Protein AF-A0AAW6X377-F1 (afdb_monomer)

pLDDT: mean 82.07, std 14.18, range [40.88, 97.62]

Structure (mmCIF, N/CA/C/O backbone):
data_AF-A0AAW6X377-F1
#
_entry.id   AF-A0AAW6X377-F1
#
loop_
_atom_site.group_PDB
_atom_site.id
_atom_site.type_symbol
_atom_site.label_atom_id
_atom_site.label_alt_id
_atom_site.label_comp_id
_atom_site.label_asym_id
_atom_site.label_entity_id
_atom_site.label_seq_id
_atom_site.pdbx_PDB_ins_code
_atom_site.Cartn_x
_atom_site.Cartn_y
_atom_site.Cartn_z
_atom_site.occupancy
_atom_site.B_iso_or_equiv
_atom_site.auth_seq_id
_atom_site.auth_comp_id
_atom_site.auth_asym_id
_atom_site.auth_atom_id
_atom_site.pdbx_PDB_model_num
ATOM 1 N N . LEU A 1 1 ? -1.324 -17.113 -1.314 1.00 47.09 1 LEU A N 1
ATOM 2 C CA . LEU A 1 1 ? -0.930 -15.745 -0.900 1.00 47.09 1 LEU A CA 1
ATOM 3 C C . LEU A 1 1 ? -1.063 -15.524 0.612 1.00 47.09 1 LEU A C 1
ATOM 5 O O . LEU A 1 1 ? -0.049 -15.296 1.254 1.00 47.09 1 LEU A O 1
ATOM 9 N N . CYS A 1 2 ? -2.251 -15.704 1.210 1.00 40.88 2 CYS A N 1
ATOM 10 C CA . CYS A 1 2 ? -2.455 -15.575 2.668 1.00 40.88 2 CYS 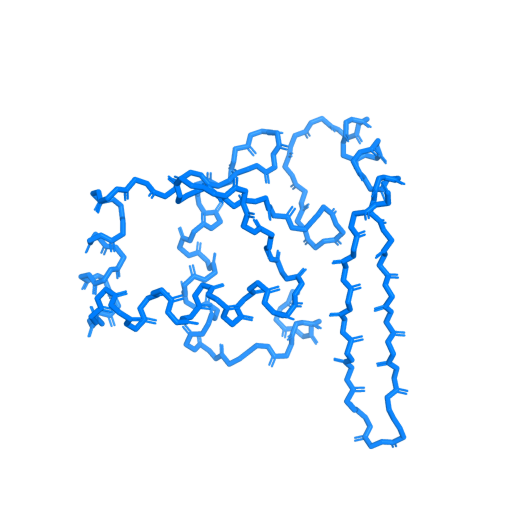A CA 1
ATOM 11 C C . CYS A 1 2 ? -1.621 -16.542 3.531 1.00 40.88 2 CYS A C 1
ATOM 13 O O . CYS A 1 2 ? -1.259 -16.186 4.646 1.00 40.88 2 CYS A O 1
ATOM 15 N N . ALA A 1 3 ? -1.291 -17.733 3.018 1.00 48.38 3 ALA A N 1
ATOM 16 C CA . ALA A 1 3 ? -0.425 -18.689 3.716 1.00 48.38 3 ALA A CA 1
ATOM 17 C C . ALA A 1 3 ? 1.057 -18.263 3.743 1.00 48.38 3 ALA A C 1
ATOM 19 O O . ALA A 1 3 ? 1.790 -18.661 4.639 1.00 48.38 3 ALA A O 1
ATOM 20 N N . VAL A 1 4 ? 1.488 -17.443 2.775 1.00 54.16 4 VAL A N 1
ATOM 21 C CA . VAL A 1 4 ? 2.893 -17.031 2.613 1.00 54.16 4 VAL A CA 1
ATOM 22 C C . VAL A 1 4 ? 3.202 -15.799 3.460 1.00 54.16 4 VAL A C 1
ATOM 24 O O . VAL A 1 4 ? 4.271 -15.715 4.047 1.00 54.16 4 VAL A O 1
ATOM 27 N N . THR A 1 5 ? 2.262 -14.855 3.571 1.00 63.94 5 THR A N 1
ATOM 28 C CA . THR A 1 5 ? 2.523 -13.569 4.235 1.00 63.94 5 THR A CA 1
ATOM 29 C C . THR A 1 5 ? 2.238 -13.557 5.737 1.00 63.94 5 THR A C 1
ATOM 31 O O . THR A 1 5 ? 2.616 -12.590 6.387 1.00 63.94 5 THR A O 1
ATOM 34 N N . LYS A 1 6 ? 1.554 -14.571 6.303 1.00 73.75 6 LYS A N 1
ATOM 35 C CA . LYS A 1 6 ? 1.112 -14.628 7.723 1.00 73.75 6 LYS A CA 1
ATOM 36 C C . LYS A 1 6 ? 0.459 -13.324 8.238 1.00 73.75 6 LYS A C 1
ATOM 38 O O . LYS A 1 6 ? 0.399 -13.082 9.440 1.00 73.75 6 LYS A O 1
ATOM 43 N N . ALA A 1 7 ? -0.043 -12.475 7.336 1.00 76.69 7 ALA A N 1
ATOM 44 C CA . ALA A 1 7 ? -0.602 -11.175 7.682 1.00 76.69 7 ALA A CA 1
ATOM 45 C C . ALA A 1 7 ? -1.934 -11.341 8.440 1.00 76.69 7 ALA A C 1
ATOM 47 O O . ALA A 1 7 ? -2.743 -12.186 8.043 1.00 76.69 7 ALA A O 1
ATOM 48 N N . PRO A 1 8 ? -2.209 -10.537 9.485 1.00 85.25 8 PRO A N 1
ATOM 49 C CA . PRO A 1 8 ? -3.531 -10.466 10.101 1.00 85.25 8 PRO A CA 1
ATOM 50 C C . PRO A 1 8 ? -4.617 -10.101 9.085 1.00 85.25 8 PRO A C 1
ATOM 52 O O . PRO A 1 8 ? -4.355 -9.368 8.129 1.00 85.25 8 PRO A O 1
ATOM 55 N N . ASP A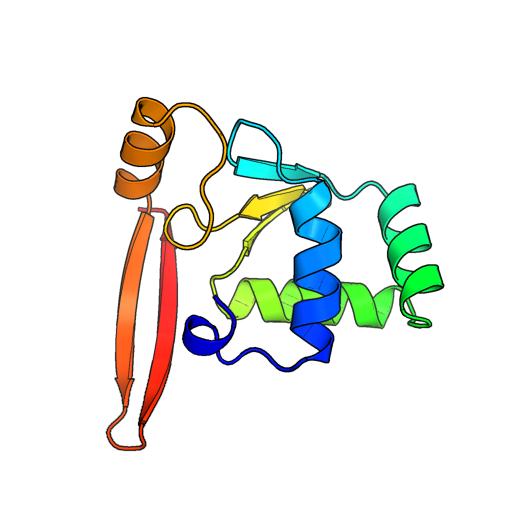 1 9 ? -5.853 -10.545 9.315 1.00 86.88 9 ASP A N 1
ATOM 56 C CA . ASP A 1 9 ? -6.964 -10.316 8.376 1.00 86.88 9 ASP A CA 1
ATOM 57 C C . ASP A 1 9 ? -7.218 -8.825 8.116 1.00 86.88 9 ASP A C 1
ATOM 59 O O . ASP A 1 9 ? -7.411 -8.406 6.979 1.00 86.88 9 ASP A O 1
ATOM 63 N N . SER A 1 10 ? -7.024 -7.991 9.137 1.00 88.12 10 SER A N 1
ATOM 64 C CA . SER A 1 10 ? -7.118 -6.534 9.026 1.00 88.12 10 SER A CA 1
ATOM 65 C C . SER A 1 10 ? -6.109 -5.904 8.049 1.00 88.12 10 SER A C 1
ATOM 67 O O . SER A 1 10 ? -6.397 -4.850 7.468 1.00 88.12 10 SER A O 1
ATOM 69 N N . LEU A 1 11 ? -4.935 -6.518 7.856 1.00 90.25 11 LEU A N 1
ATOM 70 C CA . LEU A 1 11 ? -3.962 -6.120 6.833 1.00 90.25 11 LEU A CA 1
ATOM 71 C C . LEU A 1 11 ? -4.338 -6.676 5.461 1.00 90.25 11 LEU A C 1
ATOM 73 O O . LEU A 1 11 ? -4.141 -5.986 4.462 1.00 90.25 11 LEU A O 1
ATOM 77 N N . LYS A 1 12 ? -4.897 -7.892 5.406 1.00 90.19 12 LYS A N 1
ATOM 78 C CA . LYS A 1 12 ? -5.356 -8.509 4.154 1.00 90.19 12 LYS A CA 1
ATOM 79 C C . LYS A 1 12 ? -6.458 -7.683 3.500 1.00 90.19 12 LYS A C 1
ATOM 81 O O . LYS A 1 12 ? -6.387 -7.452 2.298 1.00 90.19 12 LYS A O 1
ATOM 86 N N . ASP A 1 13 ? -7.408 -7.172 4.279 1.00 92.94 13 ASP A N 1
ATOM 87 C CA . ASP A 1 13 ? -8.487 -6.323 3.761 1.00 92.94 13 ASP A CA 1
ATOM 88 C C . ASP A 1 13 ? -7.940 -5.074 3.060 1.00 92.94 13 ASP A C 1
ATOM 90 O O . ASP A 1 13 ? -8.348 -4.732 1.948 1.00 92.94 13 ASP A O 1
ATOM 94 N N . VAL A 1 14 ? -6.958 -4.411 3.683 1.00 94.44 14 VAL A N 1
ATOM 95 C CA . VAL A 1 14 ? -6.275 -3.258 3.081 1.00 94.44 14 VAL A 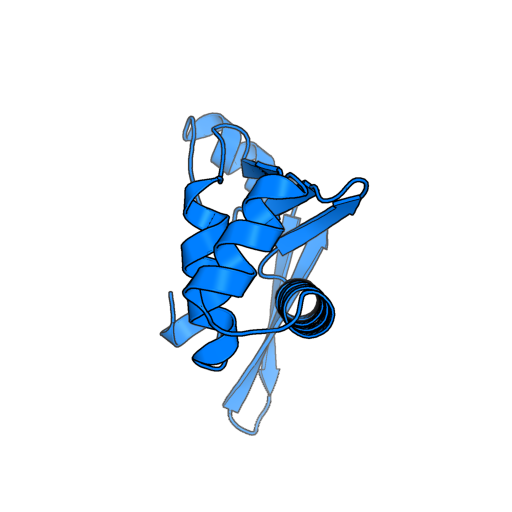CA 1
ATOM 96 C C . VAL A 1 14 ? -5.513 -3.689 1.833 1.00 94.44 14 VAL A C 1
ATOM 98 O O . VAL A 1 14 ? -5.656 -3.053 0.792 1.00 94.44 14 VAL A O 1
ATOM 101 N N . LEU A 1 15 ? -4.746 -4.778 1.917 1.00 92.31 15 LEU A N 1
ATOM 102 C CA . LEU A 1 15 ? -3.946 -5.309 0.816 1.00 92.31 15 LEU A CA 1
ATOM 103 C C . LEU A 1 15 ? -4.804 -5.595 -0.425 1.00 92.31 15 LEU A C 1
ATOM 105 O O . LEU A 1 15 ? -4.479 -5.142 -1.520 1.00 92.31 15 LEU A O 1
ATOM 109 N N . PHE A 1 16 ? -5.930 -6.291 -0.266 1.00 91.88 16 PHE A N 1
ATOM 110 C CA . PHE A 1 16 ? -6.820 -6.597 -1.383 1.00 91.88 16 PHE A CA 1
ATOM 111 C C . PHE A 1 16 ? -7.416 -5.338 -2.012 1.00 91.88 16 PHE A C 1
ATOM 113 O O . PHE A 1 16 ? -7.532 -5.264 -3.234 1.00 91.88 16 PHE A O 1
ATOM 120 N N . LEU A 1 17 ? -7.757 -4.325 -1.212 1.00 94.62 17 LEU A N 1
ATOM 121 C CA . LEU A 1 17 ? -8.283 -3.065 -1.735 1.00 94.62 17 LEU A CA 1
ATOM 122 C C . LEU A 1 17 ? -7.226 -2.256 -2.494 1.00 94.62 17 LEU A C 1
ATOM 124 O O . LEU A 1 17 ? -7.549 -1.666 -3.527 1.00 94.62 17 LEU A O 1
ATOM 128 N N . ILE A 1 18 ? -5.975 -2.227 -2.031 1.00 93.94 18 ILE A N 1
ATOM 129 C CA . ILE A 1 18 ? -4.911 -1.477 -2.715 1.00 93.94 18 ILE A CA 1
ATOM 130 C C . ILE A 1 18 ? -4.414 -2.194 -3.974 1.00 93.94 18 ILE A C 1
ATOM 132 O O . ILE A 1 18 ? -4.168 -1.532 -4.976 1.00 93.94 18 ILE A O 1
ATOM 136 N N . LEU A 1 19 ? -4.376 -3.532 -3.991 1.00 91.75 19 LEU A N 1
ATOM 137 C CA . LEU A 1 19 ? -3.954 -4.311 -5.165 1.00 91.75 19 LEU A CA 1
ATOM 138 C C . LEU A 1 19 ? -4.868 -4.112 -6.379 1.00 91.75 19 LEU A C 1
ATOM 140 O O . LEU A 1 19 ? -4.437 -4.282 -7.514 1.00 91.75 19 LEU A O 1
ATOM 144 N N . ARG A 1 20 ? -6.113 -3.668 -6.180 1.00 91.31 20 ARG A N 1
ATOM 145 C CA . ARG A 1 20 ? -7.004 -3.259 -7.283 1.00 91.31 20 ARG A CA 1
ATOM 146 C C . ARG A 1 20 ? -6.473 -2.059 -8.070 1.00 91.31 20 ARG A C 1
ATOM 148 O O . ARG A 1 20 ? -6.941 -1.809 -9.179 1.00 91.31 20 ARG A O 1
ATOM 155 N N . LYS A 1 21 ? -5.548 -1.298 -7.483 1.00 93.94 21 LYS A N 1
ATOM 156 C CA . LYS A 1 21 ? -4.847 -0.165 -8.096 1.00 93.94 21 LYS A CA 1
ATOM 157 C C . LYS A 1 21 ? -3.432 -0.511 -8.550 1.00 93.94 21 LYS A C 1
ATOM 159 O O . LYS A 1 21 ? -2.756 0.398 -9.008 1.00 93.94 21 LYS A O 1
ATOM 164 N N . LEU A 1 22 ? -3.021 -1.779 -8.453 1.00 92.12 22 LEU A N 1
ATOM 165 C CA . LEU A 1 22 ? -1.766 -2.243 -9.033 1.00 92.12 22 LEU A CA 1
ATOM 166 C C . LEU A 1 22 ? -1.793 -1.978 -10.533 1.00 92.12 22 LEU A C 1
ATOM 168 O O . LEU A 1 22 ? -2.675 -2.496 -11.214 1.00 92.12 22 LEU A O 1
ATOM 172 N N . ASP A 1 23 ? -0.887 -1.163 -11.037 1.00 89.50 23 ASP A N 1
ATOM 173 C CA . ASP A 1 23 ? -0.780 -0.867 -12.456 1.00 89.50 23 ASP A CA 1
ATOM 174 C C . ASP A 1 23 ? 0.028 -1.939 -13.206 1.00 89.50 23 ASP A C 1
ATOM 176 O O . ASP A 1 23 ? 0.277 -3.037 -12.703 1.00 89.50 23 ASP A O 1
ATOM 180 N N . TYR A 1 24 ? 0.341 -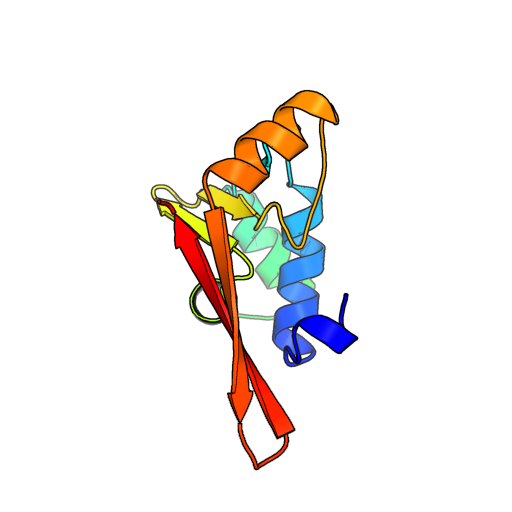1.657 -14.468 1.00 86.31 24 TYR A N 1
ATOM 181 C CA . TYR A 1 24 ? 1.072 -2.580 -15.330 1.00 86.31 24 TYR A CA 1
ATOM 182 C C . TYR A 1 24 ? 2.568 -2.654 -15.004 1.00 86.31 24 TYR A C 1
ATOM 184 O O . TYR A 1 24 ? 3.205 -3.646 -15.346 1.00 86.31 24 TYR A O 1
ATOM 192 N N . ASP A 1 25 ? 3.106 -1.624 -14.355 1.00 84.75 25 ASP A N 1
ATOM 193 C CA . ASP A 1 25 ? 4.525 -1.502 -14.032 1.00 84.75 25 ASP A CA 1
ATOM 194 C C . ASP A 1 25 ? 4.827 -1.961 -12.593 1.00 84.75 25 ASP A C 1
ATOM 196 O O . ASP A 1 25 ? 5.984 -2.011 -12.186 1.00 84.75 25 ASP A O 1
ATOM 200 N N . GLY A 1 26 ? 3.804 -2.378 -11.840 1.00 87.94 26 GLY A N 1
ATOM 201 C CA . GLY A 1 26 ? 3.946 -2.938 -10.497 1.00 87.94 26 GLY A CA 1
ATOM 202 C C . GLY A 1 26 ? 3.753 -1.919 -9.372 1.00 87.94 26 GLY A C 1
ATOM 203 O O . GLY A 1 26 ? 4.004 -2.241 -8.209 1.00 87.94 26 GLY A O 1
ATOM 204 N N . TYR A 1 27 ? 3.266 -0.719 -9.684 1.00 91.88 27 TYR A N 1
ATOM 205 C CA . TYR A 1 27 ? 3.049 0.357 -8.724 1.00 91.88 27 TYR A CA 1
ATOM 206 C C . TYR A 1 27 ? 1.577 0.503 -8.340 1.00 91.88 27 TYR A C 1
ATOM 208 O O . TYR A 1 27 ? 0.649 0.069 -9.022 1.00 91.88 27 TYR A O 1
ATOM 216 N N . ILE A 1 28 ? 1.358 1.095 -7.174 1.00 94.88 28 ILE A N 1
ATOM 217 C CA . ILE A 1 28 ? 0.061 1.323 -6.555 1.00 94.88 28 ILE A CA 1
ATOM 218 C C . ILE A 1 28 ? 0.010 2.784 -6.114 1.00 94.88 28 ILE A C 1
ATOM 220 O O . ILE A 1 28 ? 0.486 3.147 -5.036 1.00 94.88 28 ILE A O 1
ATOM 224 N N . ALA A 1 29 ? -0.641 3.621 -6.918 1.00 94.62 29 ALA A N 1
ATOM 225 C CA . ALA A 1 29 ? -0.879 5.019 -6.581 1.00 94.62 29 ALA A CA 1
ATOM 226 C C . ALA A 1 29 ? -2.167 5.180 -5.748 1.00 94.62 29 ALA A C 1
ATOM 228 O O . ALA A 1 29 ? -3.293 5.009 -6.234 1.00 94.62 29 ALA A O 1
ATOM 229 N N . LEU A 1 30 ? -2.026 5.552 -4.472 1.00 95.00 30 LEU A N 1
ATOM 230 C CA . LEU A 1 30 ? -3.148 5.768 -3.556 1.00 95.00 30 LEU A CA 1
ATOM 231 C C . LEU A 1 30 ? -3.481 7.255 -3.428 1.00 95.00 30 LEU A C 1
ATOM 233 O O . LEU A 1 30 ? -3.054 7.934 -2.491 1.00 95.00 30 LEU A O 1
ATOM 237 N N . SER A 1 31 ? -4.330 7.758 -4.328 1.00 93.81 31 SER A N 1
ATOM 238 C CA . SER A 1 31 ? -4.847 9.129 -4.222 1.00 93.81 31 SER A CA 1
ATOM 239 C C . SER A 1 31 ? -5.577 9.372 -2.893 1.00 93.81 31 SER A C 1
ATOM 241 O O . SER A 1 31 ? -6.175 8.467 -2.303 1.00 93.81 31 SER A O 1
ATOM 243 N N . THR A 1 32 ? -5.598 10.626 -2.433 1.00 93.94 32 THR A N 1
ATOM 244 C CA . THR A 1 32 ? -6.306 11.014 -1.199 1.00 93.94 32 THR A CA 1
ATOM 245 C C . THR A 1 32 ? -7.784 10.621 -1.229 1.00 93.94 32 THR A C 1
ATOM 247 O O . THR A 1 32 ? -8.334 10.203 -0.210 1.00 93.94 32 THR A O 1
ATOM 250 N N . ARG A 1 33 ? -8.428 10.699 -2.402 1.00 95.31 33 ARG A N 1
ATOM 251 C CA . ARG A 1 33 ? -9.812 10.247 -2.598 1.00 95.31 33 ARG A CA 1
ATOM 252 C C . ARG A 1 33 ? -9.946 8.749 -2.328 1.00 95.31 33 ARG A C 1
ATOM 254 O O . ARG A 1 33 ? -10.813 8.350 -1.558 1.00 95.31 33 ARG A O 1
ATOM 261 N N . TYR A 1 34 ? -9.058 7.942 -2.904 1.00 95.69 34 TYR A N 1
ATOM 262 C CA . TYR A 1 34 ? -9.110 6.488 -2.769 1.00 95.69 34 TYR A CA 1
ATOM 263 C C . TYR A 1 34 ? -8.825 6.026 -1.333 1.00 95.69 34 TYR A C 1
ATOM 265 O O . TYR A 1 34 ? -9.505 5.140 -0.825 1.00 95.69 34 TYR A O 1
ATOM 273 N N . ARG A 1 35 ? -7.904 6.684 -0.614 1.00 95.38 35 ARG A N 1
ATOM 274 C CA . ARG A 1 35 ? -7.681 6.402 0.818 1.00 95.38 35 ARG A CA 1
ATOM 275 C C . ARG A 1 35 ? -8.928 6.668 1.664 1.00 95.38 35 ARG A C 1
ATOM 277 O O . ARG A 1 35 ? -9.260 5.857 2.527 1.00 95.38 35 ARG A O 1
ATOM 284 N N . LYS A 1 36 ? -9.656 7.758 1.388 1.00 96.50 36 LYS A N 1
ATOM 285 C CA . LYS A 1 36 ? -10.939 8.051 2.052 1.00 96.50 36 LYS A CA 1
ATOM 286 C C . LYS A 1 36 ? -12.002 6.995 1.736 1.00 96.50 36 LYS A C 1
ATOM 288 O O . LYS A 1 36 ? -12.735 6.598 2.637 1.00 96.50 36 LYS A O 1
ATOM 293 N N . GLU A 1 37 ? -12.068 6.518 0.493 1.00 97.00 37 GLU A N 1
ATOM 294 C CA . GLU A 1 37 ? -12.967 5.424 0.100 1.00 97.00 37 GLU A CA 1
ATOM 295 C C . GLU A 1 37 ? -12.636 4.124 0.848 1.00 97.00 37 GLU A C 1
ATOM 297 O O . GLU A 1 37 ? -13.537 3.518 1.422 1.00 97.00 37 GLU A O 1
ATOM 302 N N . ILE A 1 38 ? -11.356 3.739 0.936 1.00 96.62 38 ILE A N 1
ATOM 303 C CA . ILE A 1 38 ? -10.911 2.572 1.720 1.00 96.62 38 ILE A CA 1
ATOM 304 C C . ILE A 1 38 ? -11.311 2.719 3.192 1.00 96.62 38 ILE A C 1
ATOM 306 O O . ILE A 1 38 ? -11.872 1.794 3.775 1.00 96.62 38 ILE A O 1
ATOM 310 N N . CYS A 1 39 ? -11.061 3.887 3.791 1.00 97.56 39 CYS A N 1
ATOM 311 C CA . CYS A 1 39 ? -11.437 4.159 5.178 1.00 97.56 39 CYS A CA 1
ATOM 312 C C . CYS A 1 39 ? -12.944 3.994 5.406 1.00 97.56 39 CYS A C 1
ATOM 314 O O . CYS A 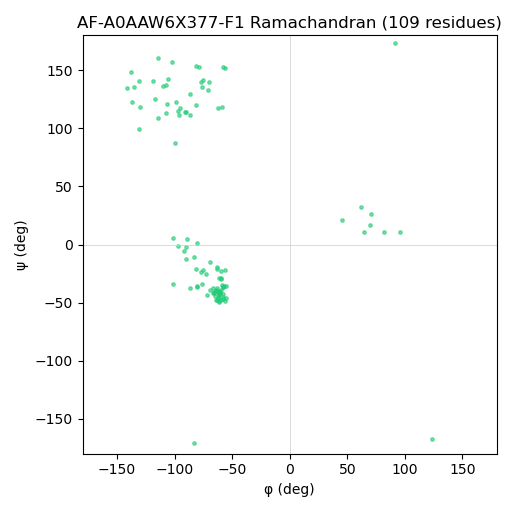1 39 ? -13.346 3.382 6.393 1.00 97.56 39 CYS A O 1
ATOM 316 N N . LYS A 1 40 ? -13.771 4.488 4.475 1.00 97.62 40 LYS A N 1
ATOM 317 C CA . LYS A 1 40 ? -15.230 4.340 4.525 1.00 97.62 40 LYS A CA 1
ATOM 318 C C . LYS A 1 40 ? -15.661 2.877 4.400 1.00 97.62 40 LYS A C 1
ATOM 320 O O . LYS A 1 40 ? -16.518 2.447 5.161 1.00 97.62 40 LYS A O 1
ATOM 325 N N . LEU A 1 41 ? -15.069 2.124 3.470 1.00 96.88 41 LEU A N 1
ATOM 326 C CA . LEU A 1 41 ? -15.390 0.709 3.244 1.00 96.88 41 LEU A CA 1
ATOM 327 C C . LEU A 1 41 ? -15.042 -0.167 4.450 1.00 96.88 41 LEU A C 1
ATOM 329 O O . LEU A 1 41 ? -15.798 -1.071 4.784 1.00 96.88 41 LEU A O 1
ATOM 333 N N . LEU A 1 42 ? -13.911 0.109 5.098 1.00 95.56 42 LEU A N 1
ATOM 334 C CA . LEU A 1 42 ? -13.424 -0.671 6.235 1.00 95.56 42 LEU A CA 1
ATOM 335 C C . LEU A 1 42 ? -13.892 -0.132 7.596 1.00 95.56 42 LEU A C 1
ATOM 337 O O . LEU A 1 42 ? -13.582 -0.734 8.620 1.00 95.56 42 LEU A O 1
ATOM 341 N N . GLY A 1 43 ? -14.580 1.013 7.634 1.00 96.69 43 GLY A N 1
ATOM 342 C CA . GLY A 1 43 ? -1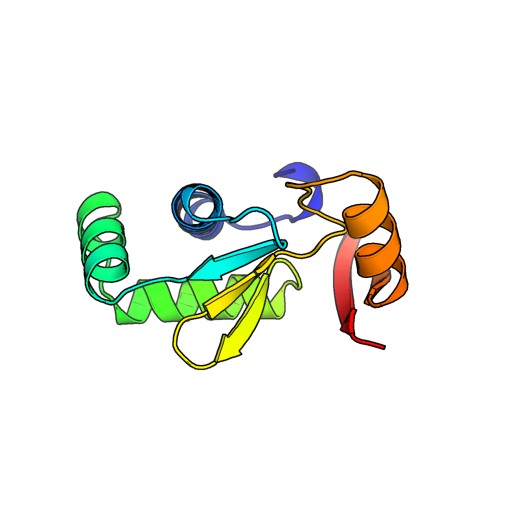4.990 1.661 8.883 1.00 96.69 43 GLY A CA 1
ATOM 343 C C . GLY A 1 43 ? -13.814 2.093 9.772 1.00 96.69 43 GLY A C 1
ATOM 344 O O . GLY A 1 43 ? -13.928 2.068 10.995 1.00 96.69 43 GLY A O 1
ATOM 345 N N . ILE A 1 44 ? -12.672 2.470 9.184 1.00 97.12 44 ILE A N 1
ATOM 346 C CA . ILE A 1 44 ? -11.445 2.839 9.916 1.00 97.12 44 ILE A CA 1
ATOM 347 C C . ILE A 1 44 ? -11.068 4.310 9.722 1.00 97.12 44 ILE A C 1
ATOM 349 O O . ILE A 1 44 ? -11.460 4.956 8.754 1.00 97.12 44 ILE A O 1
ATOM 353 N N . LYS A 1 45 ? -10.246 4.844 10.633 1.00 96.88 45 LYS A N 1
ATOM 354 C CA . LYS A 1 45 ? -9.646 6.180 10.492 1.00 96.88 45 LYS A CA 1
ATOM 355 C C . LYS A 1 45 ? -8.457 6.141 9.525 1.00 96.88 45 LYS A C 1
ATOM 357 O O . LYS A 1 45 ? -7.749 5.138 9.450 1.00 96.88 45 LYS A O 1
ATOM 362 N N . ASP A 1 46 ? -8.164 7.267 8.875 1.00 95.25 46 ASP A N 1
ATOM 363 C CA . ASP A 1 46 ? -7.023 7.389 7.948 1.00 95.25 46 ASP A CA 1
ATOM 364 C C . ASP A 1 46 ? -5.678 7.071 8.627 1.00 95.25 46 ASP A C 1
ATOM 366 O O . ASP A 1 46 ? -4.839 6.387 8.047 1.00 95.25 46 ASP A O 1
ATOM 370 N N . GLY A 1 47 ? -5.502 7.452 9.898 1.00 96.12 47 GLY A N 1
ATOM 371 C CA . GLY A 1 47 ? -4.324 7.057 10.681 1.00 96.12 47 GLY A CA 1
ATOM 372 C C . GLY A 1 47 ? -4.181 5.536 10.826 1.00 96.12 47 GLY A C 1
ATOM 373 O O . GLY A 1 47 ? -3.087 4.999 10.681 1.00 96.12 47 GLY A O 1
ATOM 374 N N . THR A 1 48 ? -5.290 4.817 11.023 1.00 96.50 48 THR A N 1
ATOM 375 C CA . THR A 1 48 ? -5.293 3.347 11.072 1.00 96.50 48 THR A CA 1
ATOM 376 C C . THR A 1 48 ? -4.921 2.749 9.718 1.00 96.50 48 THR A C 1
ATOM 378 O O . THR A 1 48 ? -4.134 1.808 9.675 1.00 96.50 48 THR A O 1
ATOM 381 N N . LEU A 1 49 ? -5.436 3.301 8.613 1.00 96.50 49 LEU A N 1
ATOM 382 C CA . LEU A 1 49 ? -5.063 2.866 7.265 1.00 96.50 49 LEU A CA 1
ATOM 383 C C . LEU A 1 49 ? -3.557 3.037 7.021 1.00 96.50 49 LEU A C 1
ATOM 385 O O . LEU A 1 49 ? -2.903 2.094 6.583 1.00 96.50 49 LEU A O 1
ATOM 389 N N . ARG A 1 50 ? -2.991 4.203 7.355 1.00 94.31 50 ARG A N 1
ATOM 390 C CA . ARG A 1 50 ? -1.550 4.470 7.207 1.00 94.31 50 ARG A CA 1
ATOM 391 C C . ARG A 1 50 ? -0.698 3.521 8.040 1.00 94.31 50 ARG A C 1
ATOM 393 O O . ARG A 1 50 ? 0.282 2.993 7.526 1.00 94.31 50 ARG A O 1
ATOM 400 N N . ASN A 1 51 ? -1.102 3.238 9.278 1.00 95.31 51 ASN A N 1
ATOM 401 C CA . ASN A 1 51 ? -0.401 2.269 10.121 1.00 95.31 51 ASN A CA 1
ATOM 402 C C . ASN A 1 51 ? -0.418 0.867 9.502 1.00 95.31 51 ASN A C 1
ATOM 404 O O . ASN A 1 51 ? 0.601 0.185 9.507 1.00 95.31 51 ASN A O 1
ATOM 408 N N . ARG A 1 52 ? -1.544 0.449 8.913 1.00 95.19 52 ARG A N 1
ATOM 409 C CA . ARG A 1 52 ? -1.643 -0.841 8.214 1.00 95.19 52 ARG A CA 1
ATOM 410 C C . ARG A 1 52 ? -0.770 -0.887 6.957 1.00 95.19 52 ARG A C 1
ATOM 412 O O . ARG A 1 52 ? -0.095 -1.887 6.738 1.00 95.19 52 ARG A O 1
ATOM 419 N N . LEU A 1 53 ? -0.728 0.189 6.167 1.00 94.31 53 LEU A N 1
ATOM 420 C CA . LEU A 1 53 ? 0.180 0.311 5.015 1.00 94.31 53 LEU A CA 1
ATOM 421 C C . LEU A 1 53 ? 1.649 0.242 5.448 1.00 94.31 53 LEU A C 1
ATOM 423 O O . LEU A 1 53 ? 2.442 -0.464 4.833 1.00 94.31 53 LEU A O 1
ATOM 427 N N . TYR A 1 54 ? 1.995 0.910 6.549 1.00 93.31 54 TYR A N 1
ATOM 428 C CA . TYR A 1 54 ? 3.326 0.827 7.141 1.00 93.31 54 TYR A CA 1
ATOM 429 C C . TYR A 1 54 ? 3.667 -0.604 7.581 1.00 93.31 54 TYR A C 1
ATOM 431 O O . TYR A 1 54 ? 4.754 -1.091 7.284 1.00 93.31 54 TYR A O 1
ATOM 439 N N . SER A 1 55 ? 2.735 -1.321 8.219 1.00 92.44 55 SER A N 1
ATOM 440 C CA . SER A 1 55 ? 2.930 -2.734 8.570 1.00 92.44 55 SER A CA 1
ATOM 441 C C . SER A 1 55 ? 3.137 -3.618 7.339 1.00 92.44 55 SER A C 1
ATOM 443 O O . SER A 1 55 ? 4.070 -4.413 7.333 1.00 92.44 55 SER A O 1
ATOM 445 N N . LEU A 1 56 ? 2.325 -3.457 6.286 1.00 90.69 56 LEU A N 1
ATOM 446 C CA . LEU A 1 56 ? 2.508 -4.177 5.018 1.00 90.69 56 LEU A CA 1
ATOM 447 C C . LEU A 1 56 ? 3.890 -3.908 4.413 1.00 90.69 56 LEU A C 1
ATOM 449 O O . LEU A 1 56 ? 4.509 -4.822 3.868 1.00 90.69 56 LEU A O 1
ATOM 453 N N . SER A 1 57 ? 4.387 -2.678 4.550 1.00 90.94 57 SER A N 1
ATOM 454 C CA . SER A 1 57 ? 5.709 -2.321 4.057 1.00 90.94 57 SER A CA 1
ATOM 455 C C . SER A 1 57 ? 6.840 -2.927 4.879 1.00 90.94 57 SER A C 1
ATOM 457 O O . SER A 1 57 ? 7.744 -3.541 4.321 1.00 90.94 57 SER A O 1
ATOM 459 N N . LYS A 1 58 ? 6.731 -2.900 6.212 1.00 87.50 58 LYS A N 1
ATOM 460 C CA . LYS A 1 58 ? 7.671 -3.585 7.112 1.00 87.50 58 LYS A CA 1
ATOM 461 C C . LYS A 1 58 ? 7.726 -5.101 6.870 1.00 87.50 58 LYS A C 1
ATOM 463 O O . LYS A 1 58 ? 8.752 -5.721 7.117 1.00 87.50 58 LYS A O 1
ATOM 468 N N . MET A 1 59 ? 6.630 -5.694 6.398 1.00 85.94 59 MET A N 1
ATOM 469 C CA . MET A 1 59 ? 6.552 -7.113 6.031 1.00 85.94 59 MET A CA 1
ATOM 470 C C . MET A 1 59 ? 7.129 -7.427 4.638 1.00 85.94 59 MET A C 1
ATOM 472 O O . MET A 1 59 ? 7.033 -8.569 4.196 1.00 85.94 59 MET A O 1
ATOM 476 N N . GLY A 1 60 ? 7.655 -6.434 3.912 1.00 84.75 60 GLY A N 1
ATOM 477 C CA . GLY A 1 60 ? 8.190 -6.617 2.562 1.00 84.75 60 GLY A CA 1
ATOM 478 C C . GLY A 1 60 ? 7.124 -6.912 1.503 1.00 84.75 60 GLY A C 1
ATOM 479 O O . GLY A 1 60 ? 7.447 -7.408 0.430 1.00 84.75 60 GLY A O 1
ATOM 480 N N . ILE A 1 61 ? 5.841 -6.651 1.784 1.00 88.62 61 ILE A N 1
ATOM 481 C CA . ILE A 1 61 ? 4.745 -6.917 0.836 1.00 88.62 61 ILE A CA 1
ATOM 482 C C . ILE A 1 61 ? 4.645 -5.793 -0.202 1.00 88.62 61 ILE A C 1
ATOM 484 O O . ILE A 1 61 ? 4.354 -6.048 -1.372 1.00 88.62 61 ILE A O 1
ATOM 488 N N . ILE A 1 62 ? 4.891 -4.559 0.241 1.00 91.25 62 ILE A N 1
ATOM 489 C CA . ILE A 1 62 ? 4.932 -3.349 -0.583 1.00 91.25 62 ILE A CA 1
ATOM 490 C C . ILE A 1 62 ? 6.113 -2.467 -0.152 1.00 91.25 62 ILE A C 1
ATOM 492 O O . ILE A 1 62 ? 6.444 -2.416 1.029 1.00 91.25 62 ILE A O 1
ATOM 496 N N . ALA A 1 63 ? 6.723 -1.724 -1.062 1.00 90.94 63 ALA A N 1
ATOM 497 C CA . ALA A 1 63 ? 7.724 -0.707 -0.744 1.00 90.94 63 ALA A CA 1
ATOM 498 C C . ALA A 1 63 ? 7.116 0.685 -0.942 1.00 90.94 63 ALA A C 1
ATOM 500 O O . ALA A 1 63 ? 6.373 0.901 -1.891 1.00 90.94 63 ALA A O 1
ATOM 501 N N . SER A 1 64 ? 7.367 1.626 -0.030 1.00 91.31 64 SER A N 1
ATOM 502 C CA . SER A 1 64 ? 6.895 3.009 -0.184 1.00 91.31 64 SER A CA 1
ATOM 503 C C . SER A 1 64 ? 7.838 3.785 -1.100 1.00 91.31 64 SER A C 1
ATOM 505 O O . SER A 1 64 ? 8.983 4.005 -0.724 1.00 91.31 64 SER A O 1
ATOM 507 N N . CYS A 1 65 ? 7.333 4.296 -2.222 1.00 88.81 65 CYS A N 1
ATOM 508 C CA . CYS A 1 65 ? 8.093 5.139 -3.156 1.00 88.81 65 CYS A CA 1
ATOM 509 C C . CYS A 1 65 ? 7.982 6.642 -2.823 1.00 88.81 65 CYS A C 1
ATOM 511 O O . CYS A 1 65 ? 8.595 7.486 -3.468 1.00 88.81 65 CYS A O 1
ATOM 513 N N . GLY A 1 66 ? 7.199 6.994 -1.794 1.00 83.75 66 GLY A N 1
ATOM 514 C CA . GLY A 1 66 ? 6.858 8.381 -1.464 1.00 83.75 66 GLY A CA 1
ATOM 515 C C . GLY A 1 66 ? 5.562 8.827 -2.146 1.00 83.75 66 GLY A C 1
ATOM 516 O O . GLY A 1 66 ? 4.940 8.076 -2.884 1.00 83.75 66 GLY A O 1
ATOM 517 N N . GLY A 1 67 ? 5.053 10.021 -1.826 1.00 83.88 67 GLY A N 1
ATOM 518 C CA . GLY A 1 67 ? 3.895 10.593 -2.539 1.00 83.88 67 GLY A CA 1
ATOM 519 C C . GLY A 1 67 ? 2.548 9.847 -2.420 1.00 83.88 67 GLY A C 1
ATOM 520 O O . GLY A 1 67 ? 1.587 10.230 -3.084 1.00 83.88 67 GLY A O 1
ATOM 521 N N . ASN A 1 68 ? 2.419 8.859 -1.523 1.00 88.38 68 ASN A N 1
ATOM 522 C CA . ASN A 1 68 ? 1.326 7.864 -1.477 1.00 88.38 68 ASN A CA 1
ATOM 523 C C . ASN A 1 68 ? 1.353 6.837 -2.620 1.00 88.38 68 ASN A C 1
ATOM 525 O O . ASN A 1 68 ? 0.312 6.285 -2.985 1.00 88.38 68 ASN A O 1
ATOM 529 N N . GLU A 1 69 ? 2.533 6.585 -3.161 1.00 93.38 69 GLU A N 1
ATOM 530 C CA . GLU A 1 69 ? 2.804 5.532 -4.120 1.00 93.38 69 GLU A CA 1
ATOM 531 C C . GLU A 1 69 ? 3.569 4.391 -3.453 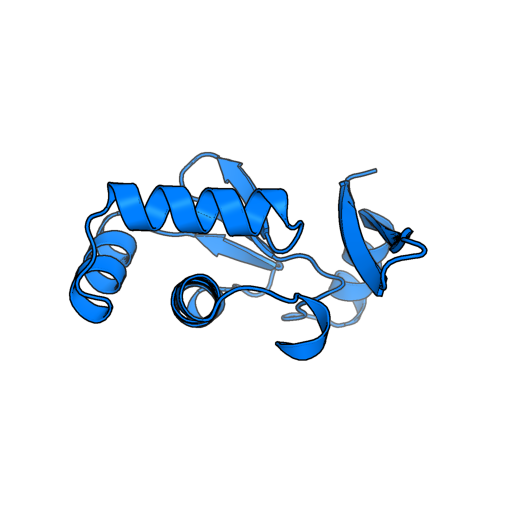1.00 93.38 69 GLU A C 1
ATOM 533 O O . GLU A 1 69 ? 4.416 4.602 -2.577 1.00 93.38 69 GLU A O 1
ATOM 538 N N . TYR A 1 70 ? 3.223 3.173 -3.854 1.00 94.31 70 TYR A N 1
ATOM 539 C CA . TYR A 1 70 ? 3.827 1.959 -3.338 1.00 94.31 70 TYR A CA 1
ATOM 540 C C . TYR A 1 70 ? 4.154 1.008 -4.477 1.00 94.31 70 TYR A C 1
ATOM 542 O O . TYR A 1 70 ? 3.299 0.757 -5.318 1.00 94.31 70 TYR A O 1
ATOM 550 N N . GLN A 1 71 ? 5.337 0.415 -4.466 1.00 91.12 71 GLN A N 1
ATOM 551 C CA . GLN A 1 71 ? 5.676 -0.685 -5.357 1.00 91.12 71 GLN A CA 1
ATOM 552 C C . GLN A 1 71 ? 5.245 -2.003 -4.717 1.00 91.12 71 GLN A C 1
ATOM 554 O O . GLN A 1 71 ? 5.532 -2.264 -3.546 1.00 91.12 71 GLN A O 1
ATOM 559 N N . ALA A 1 72 ? 4.519 -2.836 -5.453 1.00 90.88 72 ALA A N 1
ATOM 560 C CA . ALA A 1 72 ? 4.200 -4.180 -4.998 1.00 90.88 72 ALA A CA 1
ATOM 561 C C . ALA A 1 72 ? 5.432 -5.075 -5.131 1.00 90.88 72 ALA A C 1
ATOM 563 O O . ALA A 1 72 ? 6.154 -4.993 -6.119 1.00 90.88 72 ALA A O 1
ATOM 564 N N . ASN A 1 73 ? 5.653 -5.966 -4.166 1.00 86.25 73 ASN A N 1
ATOM 565 C CA . ASN A 1 73 ? 6.765 -6.905 -4.255 1.00 86.25 73 ASN A CA 1
ATOM 566 C C . ASN A 1 73 ? 6.598 -7.825 -5.489 1.00 86.25 73 ASN A C 1
ATOM 568 O O . ASN A 1 73 ? 5.645 -8.617 -5.511 1.00 86.25 73 ASN A O 1
ATOM 572 N N . PRO A 1 74 ? 7.519 -7.792 -6.474 1.00 83.94 74 PRO A N 1
ATOM 573 C CA . PRO A 1 74 ? 7.393 -8.547 -7.727 1.00 83.94 74 PRO A CA 1
ATOM 574 C C . PRO A 1 74 ? 7.532 -10.072 -7.549 1.00 83.94 74 PRO A C 1
ATOM 576 O O . PRO A 1 74 ? 7.157 -10.862 -8.427 1.00 83.94 74 PRO A O 1
ATOM 579 N N . ASN A 1 75 ? 8.049 -10.519 -6.398 1.00 80.62 75 ASN A N 1
ATOM 580 C CA . ASN A 1 75 ? 8.094 -11.932 -6.014 1.00 80.62 75 ASN A CA 1
ATOM 581 C C . ASN A 1 75 ? 6.758 -12.426 -5.434 1.00 80.62 75 ASN A C 1
ATOM 583 O O . ASN A 1 75 ? 6.485 -13.626 -5.451 1.00 80.62 75 ASN A O 1
ATOM 587 N N . LEU A 1 76 ? 5.909 -11.516 -4.944 1.00 80.50 76 LEU A N 1
ATOM 588 C CA . LEU A 1 76 ? 4.588 -11.840 -4.392 1.00 80.50 76 LEU A CA 1
ATOM 589 C C . LEU A 1 76 ? 3.453 -11.552 -5.376 1.00 80.50 76 LEU A C 1
ATOM 591 O O . LEU A 1 76 ? 2.453 -12.272 -5.389 1.00 80.50 76 LEU A O 1
ATOM 595 N N . PHE A 1 77 ? 3.603 -10.510 -6.189 1.00 82.88 77 PHE A N 1
ATOM 596 C CA . PHE A 1 77 ? 2.598 -10.041 -7.130 1.00 82.88 77 PHE A CA 1
ATOM 597 C C . PHE A 1 77 ? 3.221 -9.850 -8.501 1.00 82.88 77 PHE A C 1
ATOM 599 O O . PHE A 1 77 ? 4.340 -9.375 -8.629 1.00 82.88 77 PHE A O 1
ATOM 606 N N . ALA A 1 78 ? 2.474 -10.209 -9.535 1.00 75.81 78 ALA A N 1
ATOM 607 C CA . ALA A 1 78 ? 2.890 -10.012 -10.907 1.00 75.81 78 ALA A CA 1
ATOM 608 C C . ALA A 1 78 ? 1.699 -9.486 -11.701 1.00 75.81 78 ALA A C 1
ATOM 610 O O . ALA A 1 78 ? 0.640 -10.115 -11.746 1.00 75.81 78 ALA A O 1
ATOM 611 N N . ARG A 1 79 ? 1.883 -8.324 -12.317 1.00 77.50 79 ARG A N 1
ATOM 612 C CA . ARG A 1 79 ? 0.987 -7.749 -13.315 1.00 77.50 79 ARG A CA 1
ATOM 613 C C . ARG A 1 79 ? 1.882 -7.105 -14.363 1.00 77.50 79 ARG A C 1
ATOM 615 O O . ARG A 1 79 ? 2.850 -6.463 -13.988 1.00 77.50 79 ARG A O 1
ATOM 622 N N . GLY A 1 80 ? 1.593 -7.326 -15.641 1.00 77.38 80 GLY A N 1
ATOM 623 C CA . GLY A 1 80 ? 2.409 -6.782 -16.724 1.00 77.38 80 GLY A CA 1
ATOM 624 C C . GLY A 1 80 ? 2.955 -7.832 -17.689 1.00 77.38 80 GLY A C 1
ATOM 625 O O . GLY A 1 80 ? 2.527 -8.990 -17.684 1.00 77.38 80 GLY A O 1
ATOM 626 N N . GLU A 1 81 ? 3.910 -7.415 -18.520 1.00 76.50 81 GLU A N 1
ATOM 627 C CA . GLU A 1 81 ? 4.639 -8.304 -19.426 1.00 76.50 81 GLU A CA 1
ATOM 628 C C . GLU A 1 81 ? 5.583 -9.206 -18.635 1.00 76.50 81 GLU A C 1
ATOM 630 O O . GLU A 1 81 ? 6.373 -8.745 -17.811 1.00 76.50 81 GLU A O 1
ATOM 635 N N . TRP A 1 82 ? 5.564 -10.504 -18.941 1.00 74.06 82 TRP A N 1
ATOM 636 C CA . TRP A 1 82 ? 6.379 -11.493 -18.233 1.00 74.06 82 TRP A CA 1
ATOM 637 C C . TRP A 1 82 ? 7.880 -11.178 -18.262 1.00 74.06 82 TRP A C 1
ATOM 639 O O . TRP A 1 82 ? 8.575 -11.391 -17.271 1.00 74.06 82 TRP A O 1
ATOM 649 N N . LYS A 1 83 ? 8.376 -10.621 -19.375 1.00 75.94 83 LYS A N 1
ATOM 650 C CA . LYS A 1 83 ? 9.781 -10.225 -19.520 1.00 75.94 83 LYS A CA 1
ATOM 651 C C . LYS A 1 83 ? 10.166 -9.120 -18.528 1.00 75.94 83 LYS A C 1
ATOM 653 O O . LYS A 1 83 ? 11.147 -9.286 -17.810 1.00 75.94 83 LYS A O 1
ATOM 658 N N . LYS A 1 84 ? 9.347 -8.066 -18.424 1.00 75.38 84 LYS A N 1
ATOM 659 C CA . LYS A 1 84 ? 9.536 -6.980 -17.449 1.00 75.38 84 LYS A CA 1
ATOM 660 C C . LYS A 1 84 ? 9.449 -7.485 -16.009 1.00 75.38 84 LYS A C 1
ATOM 662 O O . LYS A 1 84 ? 10.268 -7.111 -15.184 1.00 75.38 84 LYS A O 1
ATOM 667 N N . ILE A 1 85 ? 8.513 -8.392 -15.717 1.00 75.19 85 ILE A N 1
ATOM 668 C CA . ILE A 1 85 ? 8.383 -9.001 -14.382 1.00 75.19 85 ILE A CA 1
ATOM 669 C C . ILE A 1 85 ? 9.658 -9.768 -13.997 1.00 75.19 85 ILE A C 1
ATOM 671 O O . ILE A 1 85 ? 10.092 -9.705 -12.849 1.00 75.19 85 ILE A O 1
ATOM 675 N N . ILE A 1 86 ? 10.274 -10.501 -14.931 1.00 76.00 86 ILE A N 1
ATOM 676 C CA . ILE A 1 86 ? 11.543 -11.200 -14.675 1.00 76.00 86 ILE A CA 1
ATOM 677 C C . ILE A 1 86 ? 12.681 -10.207 -14.430 1.00 76.00 86 ILE A C 1
ATOM 679 O O . ILE A 1 86 ? 13.498 -10.457 -13.548 1.00 76.00 86 ILE A O 1
ATOM 683 N N . GLU A 1 87 ? 12.748 -9.117 -15.195 1.00 76.38 87 GLU A N 1
ATOM 684 C CA . GLU A 1 87 ? 13.748 -8.057 -15.008 1.00 76.38 87 GLU A CA 1
ATOM 685 C C . GLU A 1 87 ? 13.603 -7.408 -13.628 1.00 76.38 87 GLU A C 1
ATOM 687 O O . GLU A 1 87 ? 14.560 -7.433 -12.863 1.00 76.38 87 GLU A O 1
ATOM 692 N N . GLN A 1 88 ? 12.390 -7.004 -13.240 1.00 70.44 88 GLN A N 1
ATOM 693 C CA . GLN A 1 88 ? 12.109 -6.489 -11.896 1.00 70.44 88 GLN A CA 1
ATOM 694 C C . GLN A 1 88 ? 12.523 -7.487 -10.813 1.00 70.44 88 GLN A C 1
ATOM 696 O O . GLN A 1 88 ? 13.215 -7.135 -9.873 1.00 70.44 88 GLN A O 1
ATOM 701 N N . ARG A 1 89 ? 12.185 -8.776 -10.944 1.00 76.44 89 ARG A N 1
ATOM 702 C CA . ARG A 1 89 ? 12.598 -9.791 -9.954 1.00 76.44 89 ARG A CA 1
ATOM 703 C C . ARG A 1 89 ? 14.112 -9.928 -9.793 1.00 76.44 89 ARG A C 1
ATOM 705 O O . ARG A 1 89 ? 14.537 -10.434 -8.762 1.00 76.44 89 ARG A O 1
ATOM 712 N N . ARG A 1 90 ? 14.918 -9.527 -10.782 1.00 74.12 90 ARG A N 1
ATOM 713 C CA . ARG A 1 90 ? 16.386 -9.528 -10.669 1.00 74.12 90 ARG A CA 1
ATOM 714 C C . ARG A 1 90 ? 16.911 -8.355 -9.846 1.00 74.12 90 ARG A C 1
ATOM 716 O O . ARG A 1 90 ? 18.002 -8.476 -9.307 1.00 74.12 90 ARG A O 1
ATOM 723 N N . GLU A 1 91 ? 16.151 -7.270 -9.752 1.00 70.06 91 GLU A N 1
ATOM 724 C CA . GLU A 1 91 ? 16.497 -6.060 -8.991 1.00 70.06 91 GLU A CA 1
ATOM 725 C C . GLU A 1 91 ? 16.155 -6.188 -7.497 1.00 70.06 91 GLU A C 1
ATOM 727 O O . GLU A 1 91 ? 16.582 -5.370 -6.691 1.00 70.06 91 GLU A O 1
ATOM 732 N N . PHE A 1 92 ? 15.420 -7.234 -7.103 1.00 65.50 92 PHE A N 1
ATOM 733 C CA . PHE A 1 92 ? 15.022 -7.466 -5.714 1.00 65.50 92 PHE A CA 1
ATOM 734 C C . PHE A 1 92 ? 15.607 -8.768 -5.170 1.00 65.50 92 PHE A C 1
ATOM 736 O O . PHE A 1 92 ? 15.337 -9.851 -5.694 1.00 65.50 92 PHE A O 1
ATOM 743 N N . GLU A 1 93 ? 16.315 -8.694 -4.042 1.00 63.62 93 GLU A N 1
ATOM 744 C CA . GLU A 1 93 ? 16.733 -9.885 -3.304 1.00 63.62 93 GLU A CA 1
ATOM 745 C C . GLU A 1 93 ? 15.660 -10.254 -2.267 1.00 63.62 93 GLU A C 1
ATOM 747 O O . GLU A 1 93 ? 15.401 -9.528 -1.303 1.00 63.62 93 GLU A O 1
ATOM 752 N N . MET A 1 94 ? 15.014 -11.410 -2.448 1.00 64.50 94 MET A N 1
ATOM 753 C CA . MET A 1 94 ? 1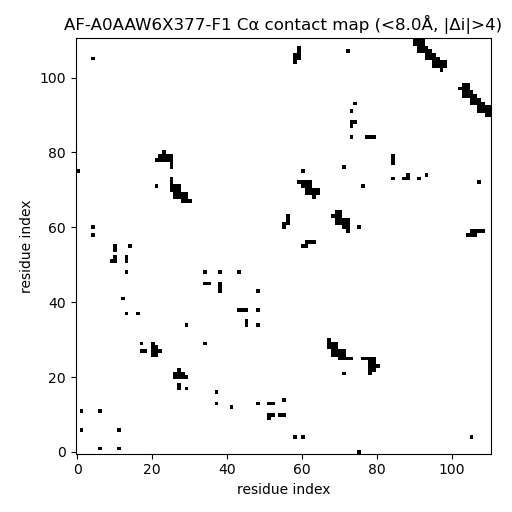4.097 -11.964 -1.450 1.00 64.50 94 MET A CA 1
ATOM 754 C C . MET A 1 94 ? 14.861 -12.891 -0.505 1.00 64.50 94 MET A C 1
ATOM 756 O O . MET A 1 94 ? 15.297 -13.974 -0.897 1.00 64.50 94 MET A O 1
ATOM 760 N N . ARG A 1 95 ? 14.965 -12.507 0.769 1.00 62.47 95 ARG A N 1
ATOM 761 C CA . ARG A 1 95 ? 15.548 -13.345 1.821 1.00 62.47 95 ARG A CA 1
ATOM 762 C C . ARG A 1 95 ? 14.451 -13.876 2.726 1.00 62.47 95 ARG A C 1
ATOM 764 O O . ARG A 1 95 ? 13.724 -13.114 3.361 1.00 62.47 95 ARG A O 1
ATOM 771 N N . ILE A 1 96 ? 14.354 -15.199 2.809 1.00 65.38 96 ILE A N 1
ATOM 772 C CA . ILE A 1 96 ? 13.430 -15.881 3.713 1.00 65.38 96 ILE A CA 1
ATOM 773 C C . ILE A 1 96 ? 14.247 -16.495 4.847 1.00 65.38 96 ILE A C 1
ATOM 775 O O . ILE A 1 96 ? 15.029 -17.418 4.628 1.00 65.38 96 ILE A O 1
ATOM 779 N N . LYS A 1 97 ? 14.072 -15.986 6.069 1.00 64.94 97 LYS A N 1
ATOM 780 C CA . LYS A 1 97 ? 14.637 -16.594 7.278 1.00 64.94 97 LYS A CA 1
ATOM 781 C C . LYS A 1 97 ? 13.570 -17.428 7.972 1.00 64.94 97 LYS A C 1
ATOM 783 O O . LYS A 1 97 ? 12.517 -16.913 8.348 1.00 64.94 97 LYS A O 1
ATOM 788 N N . TYR A 1 98 ? 13.872 -18.706 8.163 1.00 58.41 98 TYR A N 1
ATOM 789 C CA . TYR A 1 98 ? 13.070 -19.620 8.968 1.00 58.41 98 TYR A CA 1
ATOM 790 C C . TYR A 1 98 ? 13.659 -19.659 10.376 1.00 58.41 98 TYR A C 1
ATOM 792 O O . TYR A 1 98 ? 14.822 -20.025 10.547 1.00 58.41 98 TYR A O 1
ATOM 800 N N . SER A 1 99 ? 12.889 -19.242 11.380 1.00 66.62 99 SER A N 1
ATOM 801 C CA . SER A 1 99 ? 13.310 -19.378 12.773 1.00 66.62 99 SER A CA 1
ATOM 802 C C . SER A 1 99 ? 13.041 -20.805 13.276 1.00 66.62 99 SER A C 1
ATOM 804 O O . SER A 1 99 ? 12.112 -21.459 12.789 1.00 66.62 99 SER A O 1
ATOM 806 N N . PRO A 1 100 ? 13.794 -21.294 14.281 1.00 67.44 100 PRO A N 1
ATOM 807 C CA . PRO A 1 100 ? 13.549 -22.602 14.902 1.00 67.44 100 PRO A CA 1
ATOM 808 C C . PRO A 1 100 ? 12.125 -22.759 15.462 1.00 67.44 100 PRO A C 1
ATOM 810 O O . PRO A 1 100 ? 11.626 -23.872 15.588 1.00 67.44 100 PRO A O 1
ATOM 813 N N . ASN A 1 101 ? 11.451 -21.639 15.743 1.00 64.88 101 ASN A N 1
ATOM 814 C CA . ASN A 1 101 ? 10.102 -21.582 16.306 1.00 64.88 101 ASN A CA 1
ATOM 815 C C . ASN A 1 101 ? 9.004 -21.587 15.221 1.00 64.88 101 ASN A C 1
ATOM 817 O O . ASN A 1 101 ? 7.827 -21.418 15.529 1.00 64.88 101 ASN A O 1
ATOM 821 N N . GLY A 1 102 ? 9.373 -21.737 13.943 1.00 59.16 102 GLY A N 1
ATOM 822 C CA . GLY A 1 102 ? 8.438 -21.770 12.817 1.00 59.16 102 GLY A CA 1
ATOM 823 C C . GLY A 1 102 ? 7.982 -20.394 12.321 1.00 59.16 102 GLY A C 1
ATOM 824 O O . GLY A 1 102 ? 7.064 -20.310 11.498 1.00 59.16 102 GLY A O 1
ATOM 825 N N . GLU A 1 103 ? 8.601 -19.299 12.773 1.00 54.31 103 GLU A N 1
ATOM 826 C CA . GLU A 1 103 ? 8.353 -17.972 12.204 1.00 54.31 103 GLU A CA 1
ATOM 827 C C . GLU A 1 103 ? 9.095 -17.823 10.874 1.00 54.31 103 GLU A C 1
ATOM 829 O O . GLU A 1 103 ? 10.222 -18.285 10.700 1.00 54.31 103 GLU A O 1
ATOM 834 N N . THR A 1 104 ? 8.432 -17.185 9.912 1.00 57.97 104 THR A N 1
ATOM 835 C CA . THR A 1 104 ? 8.981 -16.943 8.577 1.00 57.97 104 THR A CA 1
ATOM 836 C C . THR A 1 104 ? 9.129 -15.444 8.436 1.00 57.97 104 THR A C 1
ATOM 838 O O . THR A 1 104 ? 8.124 -14.738 8.367 1.00 57.97 104 THR A O 1
ATOM 841 N N . ILE A 1 105 ? 10.365 -14.961 8.441 1.00 62.44 105 ILE A N 1
ATOM 842 C CA . ILE A 1 105 ? 10.664 -13.553 8.205 1.00 62.44 105 ILE A CA 1
ATOM 843 C C . ILE A 1 105 ? 11.005 -13.430 6.727 1.00 62.44 105 ILE A 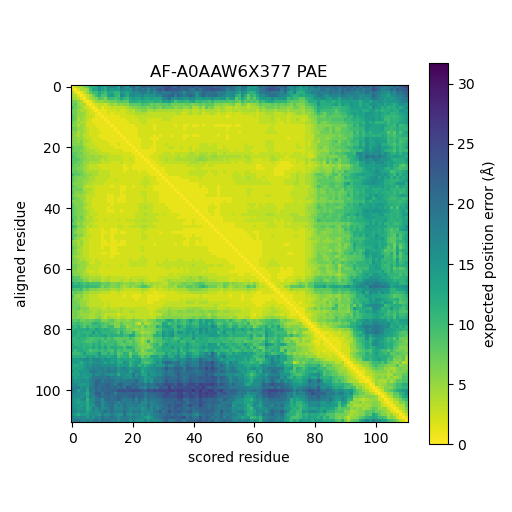C 1
ATOM 845 O O . ILE A 1 105 ? 12.009 -13.978 6.270 1.00 62.44 105 ILE A O 1
ATOM 849 N N . ILE A 1 106 ? 10.129 -12.757 5.988 1.00 64.19 106 ILE A N 1
ATOM 850 C CA . ILE A 1 106 ? 10.350 -12.412 4.589 1.00 64.19 106 ILE A CA 1
ATOM 851 C C . ILE A 1 106 ? 10.871 -10.983 4.574 1.00 64.19 106 ILE A C 1
ATOM 853 O O . ILE A 1 106 ? 10.158 -10.059 4.961 1.00 64.19 106 ILE A O 1
ATOM 857 N N . THR A 1 107 ? 12.108 -10.819 4.130 1.00 61.84 107 THR A N 1
ATOM 858 C CA . THR A 1 107 ? 12.692 -9.512 3.848 1.00 61.84 107 THR A CA 1
ATOM 859 C C . THR A 1 107 ? 12.857 -9.397 2.339 1.00 61.84 107 THR A C 1
ATOM 861 O O . THR A 1 107 ? 13.252 -10.353 1.669 1.00 61.84 107 THR A O 1
ATOM 864 N N . THR A 1 108 ? 12.505 -8.247 1.781 1.00 59.28 108 THR A N 1
ATOM 865 C CA . THR A 1 108 ? 12.756 -7.935 0.373 1.00 59.28 108 THR A CA 1
ATOM 866 C C . THR A 1 108 ? 13.412 -6.572 0.330 1.00 59.28 108 THR A C 1
ATOM 868 O O . THR A 1 108 ? 12.839 -5.602 0.820 1.00 59.28 108 THR A O 1
ATOM 871 N N . GLU A 1 109 ? 14.631 -6.551 -0.189 1.00 62.88 109 GLU A N 1
ATOM 872 C CA . GLU A 1 109 ? 15.466 -5.363 -0.336 1.00 62.88 109 GLU A CA 1
ATOM 873 C C . GLU A 1 109 ? 15.737 -5.168 -1.834 1.00 62.88 109 GLU A C 1
ATOM 875 O O . GLU A 1 109 ? 15.874 -6.144 -2.578 1.00 62.88 109 GLU A O 1
ATOM 880 N N . GLU A 1 110 ? 15.724 -3.913 -2.272 1.00 53.94 110 GLU A N 1
ATOM 881 C CA . GLU A 1 110 ? 16.160 -3.502 -3.610 1.00 53.94 110 GLU A CA 1
ATOM 882 C C . GLU A 1 110 ? 17.700 -3.519 -3.630 1.00 53.94 110 GLU A C 1
ATOM 884 O O . GLU A 1 110 ? 18.315 -3.116 -2.636 1.00 53.94 110 GLU A O 1
ATOM 889 N N . ILE A 1 111 ? 18.303 -4.066 -4.691 1.00 56.94 111 ILE A N 1
ATOM 890 C CA . ILE A 1 111 ? 19.763 -4.266 -4.821 1.00 56.94 111 ILE A CA 1
ATOM 891 C C . ILE A 1 111 ? 20.451 -2.996 -5.325 1.00 56.94 111 ILE A C 1
ATOM 893 O O . ILE A 1 111 ? 19.952 -2.403 -6.306 1.00 56.94 111 ILE A O 1
#

Foldseek 3Di:
DCVQLVDDVVLVLLVVLQVVQQDQLQKGAQDPVSLVVSCVVSVHDSVVSVVSVVVCCQQVQWPDPPPRMIGGNLVVDHHHDPVSSVVSPVQKDWDWDQDPVRDTRTDIDGD

Mean predicted aligned error: 7.88 Å

Sequence (111 aa):
LCAVTKAPDSLKDVLFLILRKLDYDGYIALSTRYRKEICKLLGIKDGTLRNRLYSLSKMGIIASCGGNEYQANPNLFARGEWKKIIEQRREFEMRIKYSPNGETIITTEEI

Solvent-accessible surface area (backbone atoms only — not comparable to full-atom values): 6482 Å² total; per-residue (Å²): 110,73,85,77,66,72,63,55,67,80,44,48,58,52,49,60,62,49,55,75,44,47,42,62,89,34,36,27,71,54,48,74,68,55,52,53,50,52,22,62,76,71,75,47,54,68,70,57,52,52,53,44,52,50,50,40,32,75,53,34,53,28,45,78,75,51,98,55,29,28,36,50,29,58,88,82,46,86,54,59,58,68,68,59,50,53,53,53,42,70,46,41,53,76,47,76,46,76,46,98,85,73,49,76,49,52,46,58,45,78,114

Secondary structure (DSSP, 8-state):
-HHHH---HHHHHHHHHHHTTB-SSSEEE--HHHHHHHHHHHT--HHHHHHHHHHHHHTTSEEEEETTEEEEPTTT---S-HHHHHHHHHHEEEEEEEPTTS-EEEEEEE-

Nearest PDB structures (foldseek):
  7wup-assembly1_B  TM=5.825E-01  e=2.518E-02  Apiospora montagnei NRRL 25634
  8bie-assembly1_B  TM=5.460E-01  e=6.861E-02  Photorhabdus laumondii subsp. laumondii TTO1
  7wvs-assembly1_A  TM=4.949E-01  e=5.686E-02  Aspergillus carbonarius ITEM 5010
  4p9u-assembly2_A  TM=5.593E-01  e=1.284E-01  Vibrio cholerae
  7y3h-assembly1_A  TM=4.369E-01  e=6.861E-02  Apiospora montagnei NRRL 25634

Radius of gyration: 14.29 Å; Cα contacts (8 Å, |Δi|>4): 140; chains: 1; bounding box: 35×34×36 Å